Protein AF-A0A7X5CAJ5-F1 (afdb_monomer)

Sequence (126 aa):
MNKHNFELETEKEQTLFFSLCSPEDRQKLTREIPMSFRDFLRISYILFFMDFNYYETYINELFPEYYKKKEHMLIRHIEIMLEYPNYYKDEGVEEQIRSWLTDFCDQVKDKTMQKACRKKLEIYLD

Nearest PDB structures (foldseek):
  6j7f-assembly1_A  TM=2.593E-01  e=7.812E+00  Homo sapiens
  2nc9-assembly1_A  TM=1.934E-01  e=9.716E+00  Homo sapiens

pLDDT: mean 95.83, std 4.69, range [61.06, 98.62]

Radius of gyration: 15.56 Å; Cα contacts (8 Å, |Δi|>4): 73; chains: 1; bounding box: 33×32×44 Å

Structure (mmCIF, N/CA/C/O backbone):
data_AF-A0A7X5CAJ5-F1
#
_entry.id   AF-A0A7X5CAJ5-F1
#
loop_
_atom_site.group_PDB
_atom_site.id
_atom_site.type_symbol
_atom_site.label_atom_id
_atom_site.label_alt_id
_atom_site.label_comp_id
_atom_site.label_asym_id
_atom_site.label_entity_id
_atom_site.label_seq_id
_atom_site.pdbx_PDB_ins_code
_atom_site.Cartn_x
_atom_site.Cartn_y
_atom_site.Cartn_z
_atom_site.occupancy
_atom_site.B_iso_or_equiv
_atom_site.auth_seq_id
_atom_site.auth_comp_id
_atom_site.auth_asym_id
_atom_site.auth_atom_id
_atom_site.pdbx_PDB_model_num
ATOM 1 N N . MET A 1 1 ? 18.018 7.275 14.732 1.00 61.06 1 MET A N 1
ATOM 2 C CA . MET A 1 1 ? 16.693 7.043 15.343 1.00 61.06 1 MET A CA 1
ATOM 3 C C . MET A 1 1 ? 16.843 5.993 16.431 1.00 61.06 1 MET A C 1
ATOM 5 O O . MET A 1 1 ? 17.536 5.017 16.178 1.00 61.06 1 MET A O 1
ATOM 9 N N . ASN A 1 2 ? 16.313 6.201 17.641 1.00 81.38 2 ASN A N 1
ATOM 10 C CA . ASN A 1 2 ? 16.386 5.171 18.686 1.00 81.38 2 ASN A CA 1
ATOM 11 C C . ASN A 1 2 ? 15.239 4.152 18.508 1.00 81.38 2 ASN A C 1
ATOM 13 O O . ASN A 1 2 ? 14.207 4.480 17.924 1.00 81.38 2 ASN A O 1
ATOM 17 N N . LYS A 1 3 ? 15.437 2.912 18.977 1.00 82.31 3 LYS A N 1
ATOM 18 C CA . LYS A 1 3 ? 14.487 1.799 18.791 1.00 82.31 3 LYS A CA 1
ATOM 19 C C . LYS A 1 3 ? 13.078 2.129 19.302 1.00 82.31 3 LYS A C 1
ATOM 21 O O . LYS A 1 3 ? 12.099 1.864 18.619 1.00 82.31 3 LYS A O 1
ATOM 26 N N . HIS A 1 4 ? 12.999 2.781 20.459 1.00 85.94 4 HIS A N 1
ATOM 27 C CA . HIS A 1 4 ? 11.734 3.172 21.075 1.00 85.94 4 HIS A CA 1
ATOM 28 C C . HIS A 1 4 ? 10.912 4.138 20.203 1.00 85.94 4 HIS A C 1
ATOM 30 O O . HIS A 1 4 ? 9.701 3.989 20.088 1.00 85.94 4 HIS A O 1
ATOM 36 N N . ASN A 1 5 ? 11.565 5.098 19.539 1.00 91.38 5 ASN A N 1
ATOM 37 C CA . ASN A 1 5 ? 10.888 6.018 18.627 1.00 91.38 5 ASN A CA 1
ATOM 38 C C . ASN A 1 5 ? 10.345 5.299 17.386 1.00 91.38 5 ASN A C 1
ATOM 40 O O . ASN A 1 5 ? 9.266 5.634 16.920 1.00 91.38 5 ASN A O 1
ATOM 44 N N . PHE A 1 6 ? 11.070 4.307 16.858 1.00 93.31 6 PHE A N 1
ATOM 45 C CA . PHE A 1 6 ?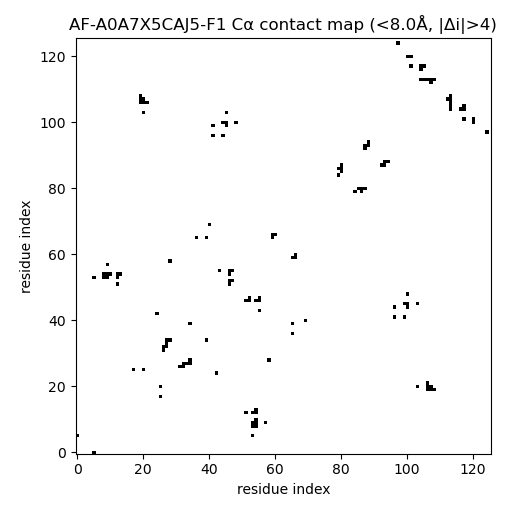 10.586 3.518 15.721 1.00 93.31 6 PHE A CA 1
ATOM 46 C C . PHE A 1 6 ? 9.318 2.733 16.073 1.00 93.31 6 PHE A C 1
ATOM 48 O O . PHE A 1 6 ? 8.351 2.777 15.319 1.00 93.31 6 PHE A O 1
ATOM 55 N N . GLU A 1 7 ? 9.306 2.052 17.223 1.00 95.00 7 GLU A N 1
ATOM 56 C CA . GLU A 1 7 ? 8.150 1.275 17.693 1.00 95.00 7 GLU A CA 1
ATOM 57 C C . GLU A 1 7 ? 6.913 2.167 17.883 1.00 95.00 7 GLU A C 1
ATOM 59 O O . GLU A 1 7 ? 5.831 1.821 17.416 1.00 95.00 7 GLU A O 1
ATOM 64 N N . LEU A 1 8 ? 7.089 3.347 18.487 1.00 96.44 8 LEU A N 1
ATOM 65 C CA . LEU A 1 8 ? 6.000 4.299 18.707 1.00 96.44 8 LEU A CA 1
ATOM 66 C C . LEU A 1 8 ? 5.408 4.836 17.395 1.00 96.44 8 LEU A C 1
ATOM 68 O O . LEU A 1 8 ? 4.188 4.908 17.256 1.00 96.44 8 LEU A O 1
ATOM 72 N N . GLU A 1 9 ? 6.249 5.236 16.438 1.00 97.56 9 GLU A N 1
ATOM 73 C CA . GLU A 1 9 ? 5.760 5.720 15.140 1.00 97.56 9 GLU A CA 1
ATOM 74 C C . GLU A 1 9 ? 5.121 4.590 14.320 1.00 97.56 9 GLU A C 1
ATOM 76 O O . GLU A 1 9 ? 4.070 4.793 13.712 1.00 97.56 9 GLU A O 1
ATOM 81 N N . THR A 1 10 ? 5.672 3.373 14.395 1.00 97.88 10 THR A N 1
ATOM 82 C CA . THR A 1 10 ? 5.075 2.178 13.778 1.00 97.88 10 THR A CA 1
ATOM 83 C C . THR A 1 10 ? 3.669 1.918 14.319 1.00 97.88 10 THR A C 1
ATOM 85 O O . THR A 1 10 ? 2.747 1.699 13.539 1.00 97.88 10 THR A O 1
ATOM 88 N N . GLU A 1 11 ? 3.471 1.975 15.640 1.00 97.88 11 GLU A N 1
ATOM 89 C CA . GLU A 1 11 ? 2.163 1.737 16.265 1.00 97.88 11 GLU A CA 1
ATOM 90 C C . GLU A 1 11 ? 1.123 2.795 15.857 1.00 97.88 11 GLU A C 1
ATOM 92 O O . GLU A 1 11 ? -0.037 2.463 15.581 1.00 97.88 11 GLU A O 1
ATOM 97 N N . LYS A 1 12 ? 1.532 4.068 15.765 1.00 98.06 12 LYS A N 1
ATOM 98 C CA . LYS A 1 12 ? 0.667 5.161 15.293 1.00 98.06 12 LYS A CA 1
ATOM 99 C C . LYS A 1 12 ? 0.216 4.937 13.852 1.00 98.06 12 LYS A C 1
ATOM 101 O O . LYS A 1 12 ? -0.983 4.993 13.573 1.00 98.06 12 LYS A O 1
ATOM 106 N N . GLU A 1 13 ? 1.160 4.670 12.950 1.00 98.38 13 GLU A N 1
ATOM 107 C CA . GLU A 1 13 ? 0.875 4.429 11.534 1.00 98.38 13 GLU A CA 1
ATOM 108 C C . GLU A 1 13 ? 0.040 3.162 11.332 1.00 98.38 13 GLU A C 1
ATOM 110 O O . GLU A 1 13 ? -0.942 3.190 10.594 1.00 98.38 13 GLU A O 1
ATOM 115 N N . GLN A 1 14 ? 0.352 2.076 12.046 1.00 98.19 14 GLN A N 1
ATOM 116 C CA . GLN A 1 14 ? -0.429 0.839 12.024 1.00 98.19 14 GLN A CA 1
ATOM 117 C C . GLN A 1 14 ? -1.875 1.077 12.464 1.00 98.19 14 GLN A C 1
ATOM 119 O O . GLN A 1 14 ? -2.812 0.632 11.798 1.00 98.19 14 GLN A O 1
ATOM 124 N N . THR A 1 15 ? -2.072 1.775 13.584 1.00 97.81 15 THR A N 1
ATOM 125 C CA . THR A 1 15 ? -3.407 2.068 14.122 1.00 97.81 15 THR A CA 1
ATOM 126 C C . THR A 1 15 ? -4.223 2.874 13.117 1.00 97.81 15 THR A C 1
ATOM 128 O O . THR A 1 15 ? -5.385 2.551 12.843 1.00 97.81 15 THR A O 1
ATOM 131 N N . LEU A 1 16 ? -3.600 3.891 12.518 1.00 96.94 16 LEU A N 1
ATOM 132 C CA . LEU A 1 16 ? -4.225 4.699 11.483 1.00 96.94 16 LEU A CA 1
ATOM 133 C C . LEU A 1 16 ? -4.550 3.861 10.242 1.00 96.94 16 LEU A C 1
ATOM 135 O O . LEU A 1 16 ? -5.689 3.891 9.778 1.00 96.94 16 LEU A O 1
ATOM 139 N N . PHE A 1 17 ? -3.607 3.059 9.747 1.00 97.81 17 PHE A N 1
ATOM 140 C CA . PHE A 1 17 ? -3.822 2.183 8.599 1.00 97.81 17 PHE A CA 1
ATOM 141 C C . PHE A 1 17 ? -4.974 1.205 8.841 1.00 97.81 17 PHE A C 1
ATOM 143 O O . PHE A 1 17 ? -5.864 1.083 8.003 1.00 97.81 17 PHE A O 1
ATOM 150 N N . PHE A 1 18 ? -5.030 0.571 10.014 1.00 97.12 18 PHE A N 1
ATOM 151 C CA . PHE A 1 18 ? -6.114 -0.342 10.368 1.00 97.12 18 PHE A CA 1
ATOM 152 C C . PHE A 1 18 ? -7.470 0.359 10.412 1.00 97.12 18 PHE A C 1
ATOM 154 O O . PHE A 1 18 ? -8.465 -0.252 10.025 1.00 97.12 18 PHE A O 1
ATOM 161 N N . SER A 1 19 ? -7.543 1.626 10.825 1.00 95.38 19 SER A N 1
ATOM 162 C CA . SER A 1 19 ? -8.798 2.392 10.767 1.00 95.38 19 SER A CA 1
ATOM 163 C C . SER A 1 19 ? -9.296 2.663 9.337 1.00 95.38 19 SER A C 1
ATOM 165 O O . SER A 1 19 ? -10.490 2.898 9.144 1.00 95.38 19 SER A O 1
ATOM 167 N N . LEU A 1 20 ? -8.402 2.592 8.344 1.00 96.00 20 LEU A N 1
ATOM 168 C CA . LEU A 1 20 ? -8.658 2.939 6.945 1.00 96.00 20 LEU A CA 1
ATOM 169 C C . LEU A 1 20 ? -8.820 1.721 6.025 1.00 96.00 20 LEU A C 1
ATOM 171 O O . LEU A 1 20 ? -9.588 1.781 5.066 1.00 96.00 20 LEU A O 1
ATOM 175 N N . CYS A 1 21 ? -8.0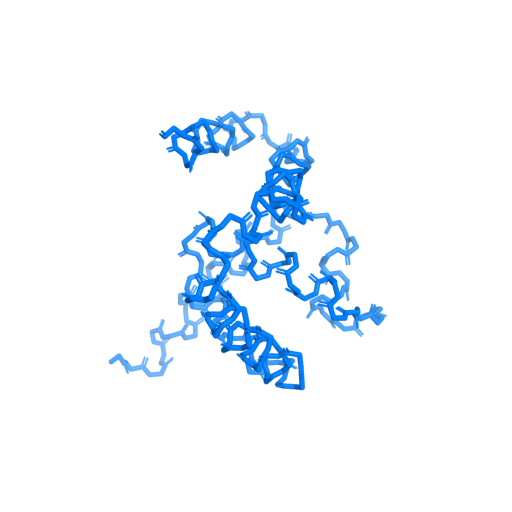89 0.635 6.285 1.00 95.88 21 CYS A N 1
ATOM 176 C CA . CYS A 1 21 ? -8.022 -0.522 5.397 1.00 95.88 21 CYS A CA 1
ATOM 177 C C . CYS A 1 21 ? -9.259 -1.431 5.489 1.00 95.88 21 CYS A C 1
ATOM 179 O O . CYS A 1 21 ? -10.068 -1.356 6.422 1.00 95.88 21 CYS A O 1
ATOM 181 N N . SER A 1 22 ? -9.386 -2.346 4.525 1.00 96.00 22 SER A N 1
ATOM 182 C CA . SER A 1 22 ? -10.428 -3.372 4.554 1.00 96.00 22 SER A CA 1
ATOM 183 C C . SER A 1 22 ? -10.223 -4.345 5.730 1.00 96.00 22 SER A C 1
ATOM 185 O O . SER A 1 22 ? -9.097 -4.516 6.218 1.00 96.00 22 SER A O 1
ATOM 187 N N . PRO A 1 23 ? -11.287 -5.037 6.182 1.00 96.44 23 PRO A N 1
ATOM 188 C CA . PRO A 1 23 ? -11.145 -6.140 7.129 1.00 96.44 23 PRO A CA 1
ATOM 189 C C . PRO A 1 23 ? -10.208 -7.241 6.617 1.00 96.44 23 PRO A C 1
ATOM 191 O O . PRO A 1 23 ? -9.422 -7.771 7.392 1.00 96.44 23 PRO A O 1
ATOM 194 N N . GLU A 1 24 ? -10.251 -7.545 5.318 1.00 97.25 24 GLU A N 1
ATOM 195 C CA . GLU A 1 24 ? -9.404 -8.570 4.700 1.00 97.25 24 GLU A CA 1
ATOM 196 C C . GLU A 1 24 ? -7.916 -8.187 4.749 1.00 97.25 24 GLU A C 1
ATOM 198 O O . GLU A 1 24 ? -7.075 -9.013 5.100 1.00 97.25 24 GLU A O 1
ATOM 203 N N . ASP A 1 25 ? -7.585 -6.924 4.470 1.00 97.56 25 ASP A N 1
ATOM 204 C CA . ASP A 1 25 ? -6.211 -6.414 4.549 1.00 97.56 25 ASP A CA 1
ATOM 205 C C . ASP A 1 25 ? -5.681 -6.514 5.970 1.00 97.56 25 ASP A C 1
ATOM 207 O O . ASP A 1 25 ? -4.554 -6.959 6.187 1.00 97.56 25 ASP A O 1
ATOM 211 N N . ARG A 1 26 ? -6.526 -6.169 6.947 1.00 97.19 26 ARG A N 1
ATOM 212 C CA . ARG A 1 26 ? -6.185 -6.317 8.357 1.00 97.19 26 ARG A CA 1
ATOM 213 C C . ARG A 1 26 ? -5.879 -7.776 8.694 1.00 97.19 26 ARG A C 1
ATOM 215 O O . ARG A 1 26 ? -4.826 -8.032 9.262 1.00 97.19 26 ARG A O 1
ATOM 222 N N . GLN A 1 27 ? -6.739 -8.713 8.290 1.00 98.31 27 GLN A N 1
ATOM 223 C CA . GLN A 1 27 ? -6.549 -10.149 8.534 1.00 98.31 27 GLN A CA 1
ATOM 224 C C . GLN A 1 27 ? -5.286 -10.708 7.865 1.00 98.31 27 GLN A C 1
ATOM 226 O O . GLN A 1 27 ? -4.606 -11.561 8.435 1.00 98.31 27 GLN A O 1
ATOM 231 N N . LYS A 1 28 ? -4.937 -10.228 6.665 1.00 98.19 28 LYS A N 1
ATOM 232 C CA . LYS A 1 28 ? -3.681 -10.594 5.989 1.00 98.19 28 LYS A CA 1
ATOM 233 C C . LYS A 1 28 ? -2.466 -10.082 6.765 1.00 98.19 28 LYS A C 1
ATOM 235 O O . LYS A 1 28 ? -1.512 -10.829 6.968 1.00 98.19 28 LYS A O 1
ATOM 240 N N . LEU A 1 29 ? -2.506 -8.831 7.228 1.00 97.50 29 LEU A N 1
ATOM 241 C CA . LEU A 1 29 ? -1.410 -8.195 7.971 1.00 97.50 29 LEU A CA 1
ATOM 242 C C . LEU A 1 29 ? -1.240 -8.769 9.385 1.00 97.50 29 LEU A C 1
ATOM 244 O O . LEU A 1 29 ? -0.115 -8.852 9.870 1.00 97.50 29 LEU A O 1
ATOM 248 N N . THR A 1 30 ? -2.323 -9.223 10.024 1.00 96.25 30 THR A N 1
ATOM 249 C CA . THR A 1 30 ? -2.284 -9.956 11.305 1.00 96.25 30 THR A CA 1
ATOM 250 C C . THR A 1 30 ? -2.020 -11.455 11.137 1.00 96.25 30 THR A C 1
ATOM 252 O O . THR A 1 30 ? -1.917 -12.169 12.133 1.00 96.25 30 THR A O 1
ATOM 255 N N . ARG A 1 31 ? -1.854 -11.937 9.894 1.00 96.06 31 ARG A N 1
ATOM 256 C CA . ARG A 1 31 ? -1.620 -13.349 9.528 1.00 96.06 31 ARG A CA 1
ATOM 257 C C . ARG A 1 31 ? -2.750 -14.298 9.946 1.00 96.06 31 ARG A C 1
ATOM 259 O O . ARG A 1 31 ? -2.530 -15.501 10.065 1.00 96.06 31 ARG A O 1
ATOM 266 N N . GLU A 1 32 ? -3.957 -13.772 10.128 1.00 97.94 32 GLU A N 1
ATOM 267 C CA . GLU A 1 32 ? -5.174 -14.568 10.322 1.00 97.94 32 GLU A CA 1
ATOM 268 C C . GLU A 1 32 ? -5.551 -15.328 9.045 1.00 97.94 32 GLU A C 1
ATOM 270 O O . GLU A 1 32 ? -6.044 -16.453 9.116 1.00 97.94 32 GLU A O 1
ATOM 275 N N . ILE A 1 33 ? -5.284 -14.733 7.877 1.00 98.12 33 ILE A N 1
ATOM 276 C CA . ILE A 1 33 ? -5.448 -15.378 6.570 1.00 98.12 33 ILE A CA 1
ATOM 277 C C . ILE A 1 33 ? -4.173 -15.242 5.723 1.00 98.12 33 ILE A C 1
ATOM 279 O O . ILE A 1 33 ? -3.390 -14.310 5.933 1.00 98.12 33 ILE A O 1
ATOM 283 N N . PRO A 1 34 ? -3.942 -16.144 4.747 1.00 97.38 34 PRO A N 1
ATOM 284 C CA . PRO A 1 34 ? -2.784 -16.051 3.867 1.00 97.38 34 PRO A CA 1
ATOM 285 C C . PRO A 1 34 ? -2.775 -14.757 3.046 1.00 97.38 34 PRO A C 1
ATOM 287 O O . PRO A 1 34 ? -3.773 -14.378 2.434 1.00 97.38 34 PRO A O 1
ATOM 290 N N . MET A 1 35 ? -1.610 -14.118 2.977 1.00 97.25 35 MET A N 1
ATOM 291 C CA . MET A 1 35 ? -1.333 -13.001 2.077 1.00 97.25 35 MET A CA 1
ATOM 292 C C . MET A 1 35 ? -0.682 -13.532 0.799 1.00 97.25 35 MET A C 1
ATOM 294 O O . MET A 1 35 ? 0.229 -14.355 0.884 1.00 97.25 35 MET A O 1
ATOM 298 N N . SER A 1 36 ? -1.099 -13.062 -0.378 1.00 98.38 36 SER A N 1
ATOM 299 C CA . SER A 1 36 ? -0.387 -13.322 -1.636 1.00 98.38 36 SER A CA 1
ATOM 300 C C . SER A 1 36 ? 0.658 -12.240 -1.931 1.00 98.38 36 SER A C 1
ATOM 302 O O . SER A 1 36 ? 0.594 -11.129 -1.411 1.00 98.38 36 SER A O 1
ATOM 304 N N . PHE A 1 37 ? 1.586 -12.511 -2.854 1.00 98.44 37 PHE A N 1
ATOM 305 C CA . PHE A 1 37 ? 2.527 -11.481 -3.312 1.00 98.44 37 PHE A CA 1
ATOM 306 C C . PHE A 1 37 ? 1.822 -10.261 -3.936 1.00 98.44 37 PHE A C 1
ATOM 308 O O . PHE A 1 37 ? 2.287 -9.136 -3.780 1.00 98.44 37 PHE A O 1
ATOM 315 N N . ARG A 1 38 ? 0.683 -10.464 -4.615 1.00 97.88 38 ARG A N 1
ATOM 316 C CA . ARG A 1 38 ? -0.108 -9.360 -5.181 1.00 97.88 38 ARG A CA 1
ATOM 317 C C . ARG A 1 38 ? -0.728 -8.496 -4.082 1.00 97.88 38 ARG A C 1
ATOM 319 O O . ARG A 1 38 ? -0.752 -7.279 -4.223 1.00 97.88 38 ARG A O 1
ATOM 326 N N . ASP A 1 39 ? -1.193 -9.112 -2.995 1.00 98.44 39 ASP A N 1
ATOM 327 C CA . ASP A 1 39 ? -1.697 -8.378 -1.830 1.00 98.44 39 ASP A CA 1
ATOM 328 C C . ASP A 1 39 ? -0.594 -7.542 -1.189 1.00 98.44 39 ASP A C 1
ATOM 330 O O . ASP A 1 39 ? -0.802 -6.360 -0.933 1.00 98.44 39 ASP A O 1
ATOM 334 N N . PHE A 1 40 ? 0.583 -8.142 -0.986 1.00 98.62 40 PHE A N 1
ATOM 335 C CA . PHE A 1 40 ? 1.744 -7.451 -0.437 1.00 98.62 40 PHE A CA 1
ATOM 336 C C . PHE A 1 40 ? 2.134 -6.242 -1.290 1.00 98.62 40 PHE A C 1
ATOM 338 O O . PHE A 1 40 ? 2.250 -5.142 -0.761 1.00 98.62 40 PHE A O 1
ATOM 345 N N . LEU A 1 41 ? 2.267 -6.419 -2.613 1.00 98.19 41 LEU A N 1
ATOM 346 C CA . LEU A 1 41 ? 2.571 -5.319 -3.531 1.00 98.19 41 LEU A CA 1
ATOM 347 C C . LEU A 1 41 ? 1.538 -4.197 -3.425 1.00 98.19 41 LEU A C 1
ATOM 349 O O . LEU A 1 41 ? 1.916 -3.042 -3.242 1.00 98.19 41 LEU A O 1
ATOM 353 N N . ARG A 1 42 ? 0.244 -4.534 -3.493 1.00 98.44 42 ARG A N 1
ATOM 354 C CA . ARG A 1 42 ? -0.833 -3.548 -3.370 1.00 98.44 42 ARG A CA 1
ATOM 355 C C . ARG A 1 42 ? -0.735 -2.779 -2.052 1.00 98.44 42 ARG A C 1
ATOM 357 O O . ARG A 1 42 ? -0.801 -1.555 -2.066 1.00 98.44 42 ARG A O 1
ATOM 364 N N . ILE A 1 43 ? -0.563 -3.476 -0.928 1.00 98.50 43 ILE A N 1
ATOM 365 C CA . ILE A 1 43 ? -0.442 -2.844 0.391 1.00 98.50 43 ILE A CA 1
ATOM 366 C C . ILE A 1 43 ? 0.808 -1.963 0.454 1.00 98.50 43 ILE A C 1
ATOM 368 O O . ILE A 1 43 ? 0.701 -0.834 0.917 1.00 98.50 43 ILE A O 1
ATOM 372 N N . SER A 1 44 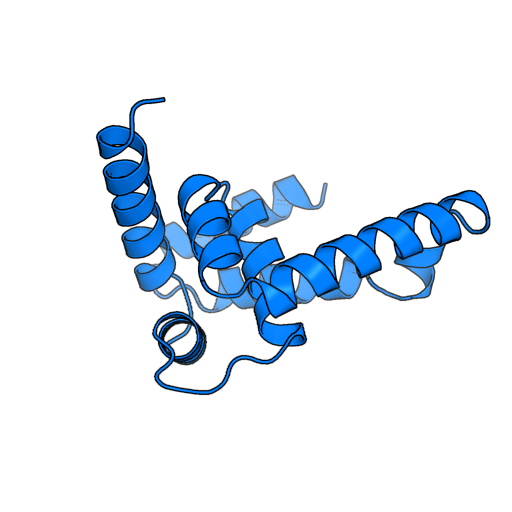? 1.959 -2.404 -0.065 1.00 98.12 44 SER A N 1
ATOM 373 C CA . SER A 1 44 ? 3.165 -1.569 -0.131 1.00 98.12 44 SER A CA 1
ATOM 374 C C . SER A 1 44 ? 2.925 -0.256 -0.879 1.00 98.12 44 SER A C 1
ATOM 376 O O . SER A 1 44 ? 3.328 0.794 -0.391 1.00 98.12 44 SER A O 1
ATOM 378 N N . TYR A 1 45 ? 2.247 -0.288 -2.034 1.00 97.81 45 TYR A N 1
ATOM 379 C CA . TYR A 1 45 ? 1.920 0.938 -2.772 1.00 97.81 45 TYR A CA 1
ATOM 380 C C . TYR A 1 45 ? 0.976 1.854 -1.991 1.00 97.81 45 TYR A C 1
ATOM 382 O O . TYR A 1 45 ? 1.142 3.070 -2.031 1.00 97.81 45 TYR A O 1
ATOM 390 N N . ILE A 1 46 ? 0.016 1.289 -1.254 1.00 98.38 46 ILE A N 1
ATOM 391 C CA . ILE A 1 46 ? -0.878 2.072 -0.394 1.00 98.38 46 ILE A CA 1
ATOM 392 C C . ILE A 1 46 ? -0.099 2.703 0.769 1.00 98.38 46 ILE A C 1
ATOM 394 O O . ILE A 1 46 ? -0.298 3.879 1.052 1.00 98.38 46 ILE A O 1
ATOM 398 N N . LEU A 1 47 ? 0.787 1.961 1.440 1.00 98.25 47 LEU A N 1
ATOM 399 C CA . LEU A 1 47 ? 1.593 2.487 2.549 1.00 98.25 47 LEU A CA 1
ATOM 400 C C . LEU A 1 47 ? 2.527 3.603 2.081 1.00 98.25 47 LEU A C 1
ATOM 402 O O . LEU A 1 47 ? 2.578 4.651 2.723 1.00 98.25 47 LEU A O 1
ATOM 406 N N . PHE A 1 48 ? 3.176 3.409 0.931 1.00 97.00 48 PHE A N 1
ATOM 407 C CA . PHE A 1 48 ? 3.979 4.439 0.281 1.00 97.00 48 PHE A CA 1
ATOM 408 C C . PHE A 1 48 ? 3.137 5.675 -0.048 1.00 97.00 48 PHE A C 1
ATOM 410 O O . PHE A 1 48 ? 3.502 6.786 0.323 1.00 97.00 48 PHE A O 1
ATOM 417 N N . PHE A 1 49 ? 1.970 5.488 -0.676 1.00 97.50 49 PHE A N 1
ATOM 418 C CA . PHE A 1 49 ? 1.040 6.581 -0.956 1.00 97.50 49 PHE A CA 1
ATOM 419 C C . PHE A 1 49 ? 0.650 7.326 0.322 1.00 97.50 49 PHE A C 1
ATOM 421 O O . PHE A 1 49 ? 0.602 8.547 0.303 1.00 97.50 49 PHE A O 1
ATOM 428 N N . MET A 1 50 ? 0.408 6.631 1.435 1.00 96.75 50 MET A N 1
ATOM 429 C CA . MET A 1 50 ? 0.007 7.229 2.714 1.00 96.75 50 MET A CA 1
ATOM 430 C C . MET A 1 50 ? 1.160 7.840 3.527 1.00 96.75 50 MET A C 1
ATOM 432 O O . MET A 1 50 ? 0.898 8.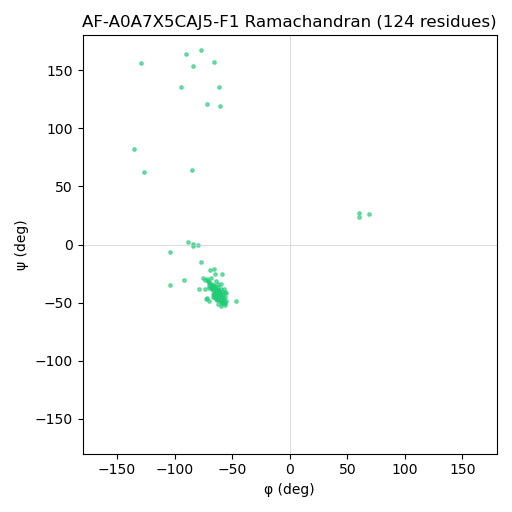392 4.593 1.00 96.75 50 MET A O 1
ATOM 436 N N . ASP A 1 51 ? 2.400 7.777 3.033 1.00 97.00 51 ASP A N 1
ATOM 437 C CA . ASP A 1 51 ? 3.623 8.176 3.743 1.00 97.00 51 ASP A CA 1
ATOM 438 C C . ASP A 1 51 ? 3.873 7.387 5.049 1.00 97.00 51 ASP A C 1
ATOM 440 O O . ASP A 1 51 ? 4.531 7.881 5.966 1.00 97.00 51 ASP A O 1
ATOM 444 N N . PHE A 1 52 ? 3.369 6.149 5.143 1.00 98.00 52 PHE A N 1
ATOM 445 C CA . PHE A 1 52 ? 3.495 5.287 6.329 1.00 98.00 52 PHE A CA 1
ATOM 446 C C . PHE A 1 52 ? 4.815 4.507 6.323 1.00 98.00 52 PHE A C 1
ATOM 448 O O . PHE A 1 52 ? 4.846 3.281 6.206 1.00 98.00 52 PHE A O 1
ATOM 455 N N . ASN A 1 53 ? 5.922 5.243 6.398 1.00 96.81 53 ASN A N 1
ATOM 456 C CA . ASN A 1 53 ? 7.274 4.715 6.208 1.00 96.81 53 ASN A CA 1
ATOM 457 C C . ASN A 1 53 ? 7.712 3.751 7.327 1.00 96.81 53 ASN A C 1
ATOM 459 O O . ASN A 1 53 ? 8.439 2.783 7.077 1.00 96.81 53 ASN A O 1
ATOM 463 N N . TYR A 1 54 ? 7.290 4.004 8.569 1.00 98.00 54 TYR A N 1
ATOM 464 C CA . TYR A 1 54 ? 7.647 3.165 9.717 1.00 98.00 54 TYR A CA 1
ATOM 465 C C . TYR A 1 54 ? 6.910 1.833 9.646 1.00 98.00 54 TYR A C 1
ATOM 467 O O . TYR A 1 54 ? 7.514 0.766 9.770 1.00 98.00 54 TYR A O 1
ATOM 475 N N . TYR A 1 55 ? 5.614 1.894 9.356 1.00 98.44 55 TYR A N 1
ATOM 476 C CA . TYR A 1 55 ? 4.793 0.714 9.199 1.00 98.44 55 TYR A CA 1
ATOM 477 C C . TYR A 1 55 ? 5.141 -0.067 7.929 1.00 98.44 55 TYR A C 1
ATOM 479 O O . TYR A 1 55 ? 5.177 -1.293 7.982 1.00 98.44 55 TYR A O 1
ATOM 487 N N . GLU A 1 56 ? 5.500 0.589 6.818 1.00 98.12 56 GLU A N 1
ATOM 488 C CA . GLU A 1 56 ? 6.039 -0.108 5.640 1.00 98.12 56 GLU A CA 1
ATOM 489 C C . GLU A 1 56 ? 7.308 -0.891 5.998 1.00 98.12 56 GLU A C 1
ATOM 491 O O . GLU A 1 56 ? 7.416 -2.069 5.659 1.00 98.12 56 GLU A O 1
ATOM 496 N N . THR A 1 57 ? 8.237 -0.275 6.736 1.00 97.75 57 THR A N 1
ATOM 497 C CA . THR A 1 57 ? 9.464 -0.947 7.194 1.00 97.75 57 THR A CA 1
ATOM 498 C C . THR A 1 57 ? 9.132 -2.178 8.038 1.00 97.75 57 THR A C 1
ATOM 500 O O . THR A 1 57 ? 9.638 -3.266 7.765 1.00 97.75 57 THR A O 1
ATOM 503 N N . TYR A 1 58 ? 8.217 -2.041 9.000 1.00 97.50 58 TYR A N 1
ATOM 504 C CA . TYR A 1 58 ? 7.749 -3.160 9.818 1.00 97.50 58 TYR A CA 1
ATOM 505 C C . TYR A 1 58 ? 7.112 -4.285 8.981 1.00 97.50 58 TYR A C 1
ATOM 507 O O . TYR A 1 58 ? 7.393 -5.463 9.197 1.00 97.50 58 TYR A O 1
ATOM 515 N N . ILE A 1 59 ? 6.282 -3.950 7.989 1.00 97.94 59 ILE A N 1
ATOM 516 C CA . ILE A 1 59 ? 5.650 -4.938 7.103 1.00 97.94 59 ILE A CA 1
ATOM 517 C C . ILE A 1 59 ? 6.676 -5.642 6.208 1.00 97.94 59 ILE A C 1
ATOM 519 O O . ILE A 1 59 ? 6.560 -6.849 5.989 1.00 97.94 59 ILE A O 1
ATOM 523 N N . ASN A 1 60 ? 7.705 -4.937 5.740 1.00 97.69 60 ASN A N 1
ATOM 524 C CA . ASN A 1 60 ? 8.803 -5.545 4.987 1.00 97.69 60 ASN A CA 1
ATOM 525 C C . ASN A 1 60 ? 9.572 -6.573 5.837 1.00 97.69 60 ASN A C 1
ATOM 527 O O . ASN A 1 60 ? 9.923 -7.639 5.333 1.00 97.69 60 ASN A O 1
ATOM 531 N N . GLU A 1 61 ? 9.781 -6.291 7.128 1.00 96.62 61 GLU A N 1
ATOM 532 C CA . GLU A 1 61 ? 10.381 -7.236 8.081 1.00 96.62 61 GLU A CA 1
ATOM 533 C C . GLU A 1 61 ? 9.456 -8.418 8.408 1.00 96.62 61 GLU A C 1
ATOM 535 O O . GLU A 1 61 ? 9.929 -9.537 8.614 1.00 96.62 61 GLU A O 1
ATOM 540 N N . LEU A 1 62 ? 8.138 -8.193 8.433 1.00 96.25 62 LEU A N 1
ATOM 541 C CA . LEU A 1 62 ? 7.138 -9.224 8.722 1.00 96.25 62 LEU A CA 1
ATOM 542 C C . LEU A 1 62 ? 6.941 -10.216 7.560 1.00 96.25 62 LEU A C 1
ATOM 544 O O . LEU A 1 62 ? 6.630 -11.383 7.809 1.00 96.25 62 LEU A O 1
ATOM 548 N N . PHE A 1 63 ? 7.138 -9.767 6.314 1.00 97.69 63 PHE A N 1
ATOM 549 C CA . PHE A 1 63 ? 6.990 -10.564 5.086 1.00 97.69 63 PHE A CA 1
ATOM 550 C C . PHE A 1 63 ? 8.258 -10.510 4.203 1.00 97.69 63 PHE A C 1
ATOM 552 O O . PHE A 1 63 ? 8.212 -10.036 3.058 1.00 97.69 63 PHE A O 1
ATOM 559 N N . PRO A 1 64 ? 9.409 -11.002 4.699 1.00 97.69 64 PRO A N 1
ATOM 560 C CA . PRO A 1 64 ? 10.708 -10.819 4.049 1.00 97.69 64 PRO A CA 1
ATOM 561 C C . PRO A 1 64 ? 10.803 -11.500 2.676 1.00 97.69 64 PRO A C 1
ATOM 563 O O . PRO A 1 64 ? 11.483 -11.005 1.774 1.00 97.69 64 PRO A O 1
ATOM 566 N N . GLU A 1 65 ? 10.107 -12.621 2.469 1.00 97.94 65 GLU A N 1
ATOM 567 C CA . GLU A 1 65 ? 10.053 -13.316 1.182 1.00 97.94 65 GLU A CA 1
ATOM 568 C C . GLU A 1 65 ? 9.358 -12.486 0.096 1.00 97.94 65 GLU A C 1
ATOM 570 O O . GLU A 1 65 ? 9.786 -12.492 -1.063 1.00 97.94 65 GLU A O 1
ATOM 575 N N . TYR A 1 66 ? 8.314 -11.741 0.463 1.00 98.50 66 TYR A N 1
ATOM 576 C CA . TYR A 1 66 ? 7.603 -10.861 -0.456 1.00 98.50 66 TYR A CA 1
ATOM 577 C C . TYR A 1 66 ? 8.356 -9.561 -0.676 1.00 98.50 66 TYR A C 1
ATOM 579 O O . TYR A 1 66 ? 8.450 -9.124 -1.823 1.00 98.50 66 TYR A O 1
ATOM 587 N N . TYR A 1 67 ? 8.973 -9.007 0.368 1.00 98.31 67 TYR A N 1
ATOM 588 C CA . TYR A 1 67 ? 9.854 -7.854 0.235 1.00 98.31 67 TYR A CA 1
ATOM 589 C C . TYR A 1 67 ? 10.993 -8.128 -0.759 1.00 98.31 67 TYR A C 1
ATOM 591 O O . TYR A 1 67 ? 11.117 -7.430 -1.766 1.00 98.31 67 TYR A O 1
ATOM 599 N N . LYS A 1 68 ? 11.727 -9.234 -0.583 1.00 98.31 68 LYS A N 1
ATOM 600 C CA . LYS A 1 68 ? 12.806 -9.630 -1.503 1.00 98.31 68 LYS A CA 1
ATOM 601 C C . LYS A 1 68 ? 12.306 -9.842 -2.934 1.00 98.31 68 LYS A C 1
ATOM 603 O O . LYS A 1 68 ? 12.974 -9.494 -3.907 1.00 98.31 68 LYS A O 1
ATOM 608 N N . LYS A 1 69 ? 11.112 -10.423 -3.086 1.00 98.50 69 LYS A N 1
ATOM 609 C CA . LYS A 1 69 ? 10.495 -10.623 -4.403 1.00 98.50 69 LYS A CA 1
ATOM 610 C C . LYS A 1 69 ? 10.106 -9.295 -5.067 1.00 98.50 69 LYS A C 1
ATOM 612 O O . LYS A 1 69 ? 10.292 -9.169 -6.276 1.00 98.50 69 LYS A O 1
ATOM 617 N N . LYS A 1 70 ? 9.613 -8.313 -4.301 1.00 98.12 70 LYS A N 1
ATOM 618 C CA . LYS A 1 70 ? 9.341 -6.938 -4.760 1.00 98.12 70 LYS A CA 1
ATOM 619 C C . LYS A 1 70 ? 10.636 -6.254 -5.199 1.00 98.12 70 LYS A C 1
ATOM 621 O O . LYS A 1 70 ? 10.663 -5.707 -6.293 1.00 98.12 70 LYS A O 1
ATOM 626 N N . GLU A 1 71 ? 11.717 -6.344 -4.424 1.00 97.75 71 GLU A N 1
ATOM 627 C CA . GLU A 1 71 ? 13.014 -5.759 -4.803 1.00 97.75 71 GLU A CA 1
ATOM 628 C C . GLU A 1 71 ? 13.532 -6.314 -6.137 1.00 97.75 71 GLU A C 1
ATOM 630 O O . GLU A 1 71 ? 13.851 -5.548 -7.044 1.00 97.75 71 GLU A O 1
ATOM 635 N N . HIS A 1 72 ? 13.544 -7.641 -6.305 1.00 98.19 72 HIS A N 1
ATOM 636 C CA . HIS A 1 72 ? 13.959 -8.258 -7.569 1.00 98.19 72 HIS A CA 1
ATOM 637 C C . HIS A 1 72 ? 13.057 -7.863 -8.748 1.00 98.19 72 HIS A C 1
ATOM 639 O O . HIS A 1 72 ? 13.549 -7.652 -9.856 1.00 98.19 72 HIS A O 1
ATOM 645 N N . MET A 1 73 ? 11.742 -7.765 -8.524 1.00 96.88 73 MET A N 1
ATOM 646 C CA . MET A 1 73 ? 10.798 -7.286 -9.535 1.00 96.88 73 MET A CA 1
ATOM 647 C C . MET A 1 73 ? 11.130 -5.850 -9.959 1.00 96.88 73 MET A C 1
ATOM 649 O O . MET A 1 73 ? 11.212 -5.585 -11.155 1.00 96.88 73 MET A O 1
ATOM 653 N N . LEU A 1 74 ? 11.354 -4.944 -9.002 1.00 95.88 74 LEU A N 1
ATOM 654 C CA . LEU A 1 74 ? 11.654 -3.537 -9.276 1.00 95.88 74 LEU A CA 1
ATOM 655 C C . LEU A 1 74 ? 12.985 -3.363 -10.014 1.00 95.88 74 LEU A C 1
ATOM 657 O O . LEU A 1 74 ? 13.039 -2.597 -10.970 1.00 95.88 74 LEU A O 1
ATOM 661 N N . ILE A 1 75 ? 14.030 -4.107 -9.635 1.00 97.81 75 ILE A N 1
ATOM 662 C CA . ILE A 1 75 ? 15.316 -4.103 -10.353 1.00 97.81 75 ILE A CA 1
ATOM 663 C C . ILE A 1 75 ? 15.110 -4.511 -11.814 1.00 97.81 75 ILE A C 1
ATOM 665 O O . ILE A 1 75 ? 15.523 -3.793 -12.721 1.00 97.81 75 ILE A O 1
ATOM 669 N N . ARG A 1 76 ? 14.393 -5.615 -12.052 1.00 96.81 76 ARG A N 1
ATOM 670 C CA . ARG A 1 76 ? 14.104 -6.080 -13.413 1.00 96.81 76 ARG A CA 1
ATOM 671 C C . ARG A 1 76 ? 13.276 -5.070 -14.206 1.00 96.81 76 ARG A C 1
ATOM 673 O O . ARG A 1 76 ? 13.492 -4.893 -15.398 1.00 96.81 76 ARG A O 1
ATOM 680 N N . HIS A 1 77 ? 12.311 -4.415 -13.569 1.00 96.25 77 HIS A N 1
ATOM 681 C CA . HIS A 1 77 ? 11.525 -3.377 -14.226 1.00 96.25 77 HIS A CA 1
ATOM 682 C C . HIS A 1 77 ? 12.384 -2.176 -14.629 1.00 96.25 77 HIS A C 1
ATOM 684 O O . HIS A 1 77 ? 12.196 -1.655 -15.723 1.00 96.25 77 HIS A O 1
ATOM 690 N N . ILE A 1 78 ? 13.338 -1.762 -13.788 1.00 95.81 78 ILE A N 1
ATOM 691 C CA . ILE A 1 78 ? 14.299 -0.703 -14.128 1.00 95.81 78 ILE A CA 1
ATOM 692 C C . ILE A 1 78 ? 15.107 -1.102 -15.365 1.00 95.81 78 ILE A C 1
ATOM 694 O O . ILE A 1 78 ? 15.212 -0.306 -16.292 1.00 95.81 78 ILE A O 1
ATOM 698 N N . GLU A 1 79 ? 15.615 -2.335 -15.419 1.00 97.44 79 GLU A N 1
ATOM 699 C CA . GLU A 1 79 ? 16.338 -2.854 -16.589 1.00 97.44 79 GLU A CA 1
ATOM 700 C C . GLU A 1 79 ? 15.475 -2.818 -17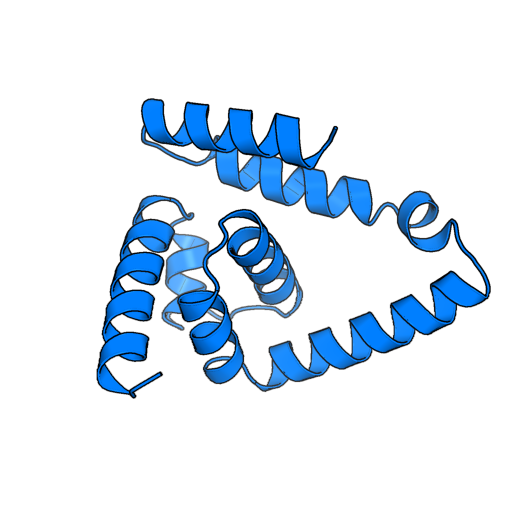.859 1.00 97.44 79 GLU A C 1
ATOM 702 O O . GLU A 1 79 ? 15.922 -2.322 -18.890 1.00 97.44 79 GLU A O 1
ATOM 707 N N . ILE A 1 80 ? 14.216 -3.264 -17.777 1.00 97.00 80 ILE A N 1
ATOM 708 C CA . ILE A 1 80 ? 13.287 -3.229 -18.916 1.00 97.00 80 ILE A CA 1
ATOM 709 C C . ILE A 1 80 ? 13.017 -1.788 -19.356 1.00 97.00 80 ILE A C 1
ATOM 711 O O . ILE A 1 80 ? 13.037 -1.511 -20.549 1.00 97.00 80 ILE A O 1
ATOM 715 N N . MET A 1 81 ? 12.791 -0.860 -18.425 1.00 96.44 81 MET A N 1
ATOM 716 C CA . MET A 1 81 ? 12.503 0.540 -18.757 1.00 96.44 81 MET A CA 1
ATOM 717 C C . MET A 1 81 ? 13.681 1.256 -19.432 1.00 96.44 81 MET A C 1
ATOM 719 O O . MET A 1 81 ? 13.453 2.198 -20.189 1.00 96.44 81 MET A O 1
ATOM 723 N N . LEU A 1 82 ? 14.926 0.817 -19.205 1.00 96.94 82 LEU A N 1
ATOM 724 C CA . LEU A 1 82 ? 16.092 1.347 -19.922 1.00 96.94 82 LEU A CA 1
ATOM 725 C C . LEU A 1 82 ? 16.054 1.005 -21.420 1.00 96.94 82 LEU A C 1
ATOM 727 O O . LEU A 1 82 ? 16.485 1.815 -22.2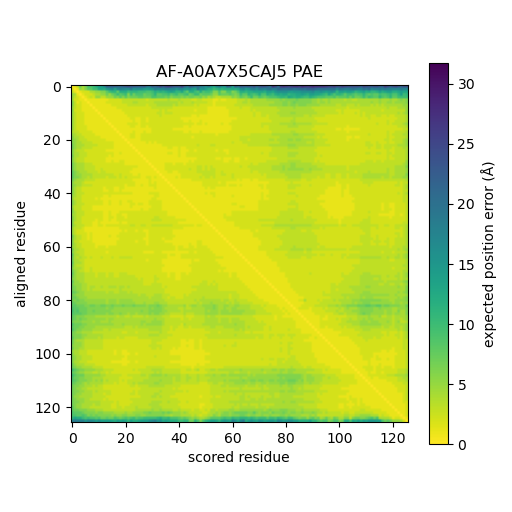39 1.00 96.94 82 LEU A O 1
ATOM 731 N N . GLU A 1 83 ? 15.530 -0.169 -21.780 1.00 97.44 83 GLU A N 1
ATOM 732 C CA . GLU A 1 83 ? 15.390 -0.615 -23.175 1.00 97.44 83 GLU A CA 1
ATOM 733 C C . GLU A 1 83 ? 14.031 -0.230 -23.781 1.00 97.44 83 GLU A C 1
ATOM 735 O O . GLU A 1 83 ? 13.922 0.028 -24.980 1.00 97.44 83 GLU A O 1
ATOM 740 N N . TYR A 1 84 ? 12.997 -0.159 -22.945 1.00 97.12 84 TYR A N 1
ATOM 741 C CA . TYR A 1 84 ? 11.615 0.109 -23.315 1.00 97.12 84 TYR A CA 1
ATOM 742 C C . TYR A 1 84 ? 10.977 1.129 -22.354 1.00 97.12 84 TYR A C 1
ATOM 744 O O . TYR A 1 84 ? 10.238 0.753 -21.441 1.00 97.12 84 TYR A O 1
ATOM 752 N N . PRO A 1 85 ? 11.209 2.440 -22.564 1.00 95.62 85 PRO A N 1
ATOM 753 C CA . PRO A 1 85 ? 10.748 3.487 -21.645 1.00 95.62 85 PRO A CA 1
ATOM 754 C C . PRO A 1 85 ? 9.231 3.537 -21.422 1.00 95.62 85 PRO A C 1
ATOM 756 O O . PRO A 1 85 ? 8.785 3.993 -20.375 1.00 95.62 85 PRO A O 1
ATOM 759 N N . ASN A 1 86 ? 8.434 3.051 -22.380 1.00 95.94 86 ASN A N 1
ATOM 760 C CA . ASN A 1 86 ? 6.972 3.020 -22.272 1.00 95.94 86 ASN A CA 1
ATOM 761 C C . ASN A 1 86 ? 6.429 1.746 -21.595 1.00 95.94 86 ASN A C 1
ATOM 763 O O . ASN A 1 86 ? 5.215 1.619 -21.463 1.00 95.94 86 ASN A O 1
ATOM 767 N N . TYR A 1 87 ? 7.289 0.830 -21.128 1.00 95.94 87 TYR A N 1
ATOM 768 C CA . TYR A 1 87 ? 6.899 -0.461 -20.544 1.00 95.94 87 TYR A CA 1
ATOM 769 C C . TYR A 1 87 ? 5.771 -0.352 -19.511 1.00 95.94 87 TYR A C 1
ATOM 771 O O . TYR A 1 87 ? 4.785 -1.072 -19.603 1.00 95.94 87 TYR A O 1
ATOM 779 N N . TYR A 1 88 ? 5.864 0.574 -18.554 1.00 94.25 88 TYR A N 1
ATOM 780 C CA . TYR A 1 88 ? 4.841 0.706 -17.507 1.00 94.25 88 TYR A CA 1
ATOM 781 C C . TYR A 1 88 ? 3.484 1.156 -18.032 1.00 94.25 88 TYR A C 1
ATOM 783 O O . TYR A 1 88 ? 2.460 0.683 -17.542 1.00 94.25 88 TYR A O 1
ATOM 791 N N . LYS A 1 89 ? 3.482 2.035 -19.032 1.00 94.19 89 LYS A N 1
ATOM 792 C CA . LYS A 1 89 ? 2.262 2.493 -19.686 1.00 94.19 89 LYS A CA 1
ATOM 793 C C . LYS A 1 89 ? 1.640 1.372 -20.513 1.00 94.19 89 LYS A C 1
ATOM 795 O O . LYS A 1 89 ? 0.450 1.105 -20.398 1.00 94.19 89 LYS A O 1
ATOM 800 N N . ASP A 1 90 ? 2.447 0.698 -21.325 1.00 96.62 90 ASP A N 1
ATOM 801 C CA . ASP A 1 90 ? 1.953 -0.314 -22.257 1.00 96.62 90 ASP A CA 1
ATOM 802 C C . ASP A 1 90 ? 1.511 -1.605 -21.536 1.00 96.62 90 ASP A C 1
ATOM 804 O O . ASP A 1 90 ? 0.561 -2.255 -21.967 1.00 96.62 90 ASP A O 1
ATOM 808 N N . GLU A 1 91 ? 2.118 -1.930 -20.389 1.00 96.12 91 GLU A N 1
ATOM 809 C CA . GLU A 1 91 ? 1.691 -3.030 -19.507 1.00 96.12 91 GLU A CA 1
ATOM 810 C C . GLU A 1 91 ? 0.569 -2.643 -18.524 1.00 96.12 91 GLU A C 1
ATOM 812 O O . GLU A 1 91 ? 0.115 -3.475 -17.733 1.00 96.12 91 GLU A O 1
ATOM 817 N N . GLY A 1 92 ? 0.113 -1.389 -18.532 1.00 95.69 92 GLY A N 1
ATOM 818 C CA . GLY A 1 92 ? -0.977 -0.934 -17.670 1.00 95.69 92 GLY A CA 1
ATOM 819 C C . GLY A 1 92 ? -0.632 -0.883 -16.174 1.00 95.69 92 GLY A C 1
ATOM 820 O O . GLY A 1 92 ? -1.509 -1.057 -15.319 1.00 95.69 92 GLY A O 1
ATOM 821 N N . VAL A 1 93 ? 0.650 -0.723 -15.827 1.00 94.06 93 VAL A N 1
ATOM 822 C CA . VAL A 1 93 ? 1.131 -0.710 -14.433 1.00 94.06 93 VAL A CA 1
ATOM 823 C C . VAL A 1 93 ? 0.603 0.519 -13.698 1.00 94.06 93 VAL A C 1
ATOM 825 O O . VAL A 1 93 ? 0.149 0.415 -12.556 1.00 94.06 93 VAL A O 1
ATOM 828 N N . GLU A 1 94 ? 0.620 1.679 -14.353 1.00 92.81 94 GLU A N 1
ATOM 829 C CA . GLU A 1 94 ? 0.142 2.938 -13.776 1.00 92.81 94 GLU A CA 1
ATOM 830 C C . GLU A 1 94 ? -1.370 2.899 -13.525 1.00 92.81 94 GLU A C 1
ATOM 832 O O . GLU A 1 94 ? -1.839 3.286 -12.452 1.00 92.81 94 GLU A O 1
ATOM 837 N N . GLU A 1 95 ? -2.141 2.363 -14.471 1.00 95.19 95 GLU A N 1
ATOM 838 C CA . GLU A 1 95 ? -3.582 2.155 -14.351 1.00 95.19 95 GLU A CA 1
ATOM 839 C C . GLU A 1 95 ? -3.910 1.183 -13.217 1.00 95.19 95 GLU A C 1
ATOM 841 O O . GLU A 1 95 ? -4.851 1.411 -12.453 1.00 95.19 95 GLU A O 1
ATOM 846 N N . GLN A 1 96 ? -3.116 0.121 -13.060 1.00 96.56 96 GLN A N 1
ATOM 847 C CA . GLN A 1 96 ? -3.284 -0.830 -11.968 1.00 96.56 96 GLN A CA 1
ATOM 848 C C . GLN A 1 96 ? -3.043 -0.179 -10.600 1.00 96.56 96 GLN A C 1
ATOM 850 O O . GLN A 1 96 ? -3.867 -0.348 -9.697 1.00 96.56 96 GLN A O 1
ATOM 855 N N . ILE A 1 97 ? -1.960 0.589 -10.443 1.00 95.56 97 ILE A N 1
ATOM 856 C CA . ILE A 1 97 ? -1.674 1.319 -9.198 1.00 95.56 97 ILE A CA 1
ATOM 857 C C . ILE A 1 97 ? -2.793 2.328 -8.918 1.00 95.56 97 ILE A C 1
ATOM 859 O O . ILE A 1 97 ? -3.321 2.373 -7.806 1.00 95.56 97 ILE A O 1
ATOM 863 N N . ARG A 1 98 ? -3.231 3.081 -9.935 1.00 96.06 98 ARG A N 1
ATOM 864 C CA . ARG A 1 98 ? -4.347 4.031 -9.825 1.00 96.06 98 ARG A CA 1
ATOM 865 C C . ARG A 1 98 ? -5.635 3.351 -9.364 1.00 96.06 98 ARG A C 1
ATOM 867 O O . ARG A 1 98 ? -6.318 3.891 -8.492 1.00 96.06 98 ARG A O 1
ATOM 874 N N . SER A 1 99 ? -5.952 2.172 -9.902 1.00 97.44 99 SER A N 1
ATOM 875 C CA . SER A 1 99 ? -7.115 1.383 -9.478 1.00 97.44 99 SER A CA 1
ATOM 876 C C . SER A 1 99 ? -7.007 1.007 -8.004 1.00 97.44 99 SER A C 1
ATOM 878 O O . SER A 1 99 ? -7.942 1.244 -7.248 1.00 97.44 99 SER A O 1
ATOM 880 N N . TRP A 1 100 ? -5.855 0.495 -7.564 1.00 97.94 100 TRP A N 1
ATOM 881 C CA . TRP A 1 100 ? -5.654 0.111 -6.165 1.00 97.94 100 TRP A CA 1
ATOM 882 C C . TRP A 1 100 ? -5.797 1.276 -5.189 1.00 97.94 100 TRP A C 1
ATOM 884 O O . TRP A 1 100 ? -6.413 1.116 -4.135 1.00 97.94 100 TRP A O 1
ATOM 894 N N . LEU A 1 101 ? -5.236 2.438 -5.525 1.00 97.88 101 LEU A N 1
ATOM 895 C CA . LEU A 1 101 ? -5.334 3.625 -4.678 1.00 97.88 101 LEU A CA 1
ATOM 896 C C . LEU A 1 101 ? -6.759 4.194 -4.663 1.00 97.88 101 LEU A C 1
ATOM 898 O O . LEU A 1 101 ? -7.239 4.614 -3.610 1.00 97.88 101 LEU A O 1
ATOM 902 N N . THR A 1 102 ? -7.456 4.150 -5.802 1.00 97.69 102 THR A N 1
ATOM 903 C CA . THR A 1 102 ? -8.877 4.521 -5.891 1.00 97.69 102 THR A CA 1
ATOM 904 C C . THR A 1 102 ? -9.725 3.634 -4.986 1.00 97.69 102 THR A C 1
ATOM 906 O O . THR A 1 102 ? -10.427 4.148 -4.115 1.00 97.69 102 THR A O 1
ATOM 909 N N . ASP A 1 103 ? -9.597 2.312 -5.121 1.00 97.75 103 ASP A N 1
ATOM 910 C CA . ASP A 1 103 ? -10.335 1.340 -4.311 1.00 97.75 103 ASP A CA 1
ATOM 911 C C . ASP A 1 103 ? -10.049 1.532 -2.811 1.00 97.75 103 ASP A C 1
ATOM 913 O O . ASP A 1 103 ? -10.959 1.502 -1.976 1.00 97.75 103 ASP A O 1
ATOM 917 N N . PHE A 1 104 ? -8.785 1.800 -2.459 1.00 97.94 104 PHE A N 1
ATOM 918 C CA . PHE A 1 104 ? -8.385 2.079 -1.083 1.00 97.94 104 PHE A CA 1
ATOM 919 C C . PHE A 1 104 ? -9.011 3.363 -0.527 1.00 97.94 104 PHE A C 1
ATOM 921 O O . PHE A 1 104 ? -9.464 3.360 0.615 1.00 97.94 104 PHE A O 1
ATOM 928 N N . CYS A 1 105 ? -9.064 4.459 -1.284 1.00 97.38 105 CYS A N 1
ATOM 929 C CA . CYS A 1 105 ? -9.726 5.675 -0.805 1.00 97.38 105 CYS A CA 1
ATOM 930 C C . CYS A 1 105 ? -11.256 5.510 -0.733 1.00 97.38 105 CYS A C 1
ATOM 932 O O . CYS A 1 105 ? -11.912 6.078 0.148 1.00 97.38 105 CYS A O 1
ATOM 934 N N . ASP A 1 106 ? -11.839 4.712 -1.625 1.00 96.38 106 ASP A N 1
ATOM 935 C CA . ASP A 1 106 ? -13.288 4.530 -1.737 1.00 96.38 106 ASP A CA 1
ATOM 936 C C . ASP A 1 106 ? -13.880 3.646 -0.637 1.00 96.38 106 ASP A C 1
ATOM 938 O O . ASP A 1 106 ? -15.020 3.865 -0.215 1.00 96.38 106 ASP A O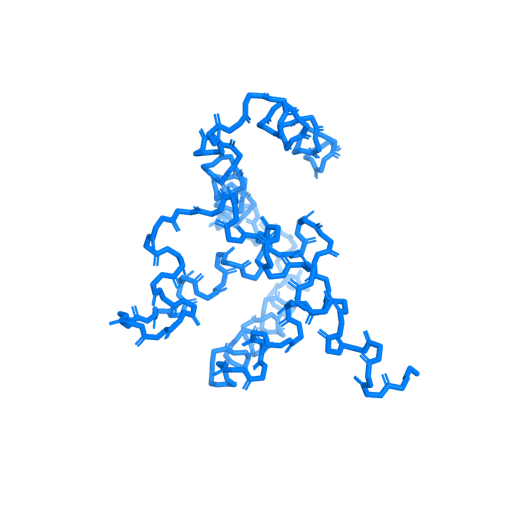 1
ATOM 942 N N . GLN A 1 107 ? -13.097 2.712 -0.097 1.00 95.44 107 GLN A N 1
ATOM 943 C CA . GLN A 1 107 ? -13.520 1.892 1.042 1.00 95.44 107 GLN A CA 1
ATOM 944 C C . GLN A 1 107 ? -13.461 2.625 2.396 1.00 95.44 107 GLN A C 1
ATOM 946 O O . GLN A 1 107 ? -14.033 2.130 3.372 1.00 95.44 107 GLN A O 1
ATOM 951 N N . VAL A 1 108 ? -12.769 3.773 2.492 1.00 95.38 108 VAL A N 1
ATOM 952 C CA . VAL A 1 108 ? -12.627 4.511 3.759 1.00 95.38 108 VAL A CA 1
ATOM 953 C C . VAL A 1 108 ? -14.008 4.920 4.276 1.00 95.38 108 VAL A C 1
ATOM 955 O O . VAL A 1 108 ? -14.750 5.660 3.630 1.00 95.38 108 VAL A O 1
ATOM 958 N N . LYS A 1 109 ? -14.361 4.434 5.472 1.00 92.50 109 LYS A N 1
ATOM 959 C CA . LYS A 1 109 ? -15.702 4.626 6.050 1.00 92.50 109 LYS A CA 1
ATOM 960 C C . LYS A 1 109 ? -15.937 6.050 6.543 1.00 92.50 109 LYS A C 1
ATOM 962 O O . LYS A 1 109 ? -17.041 6.574 6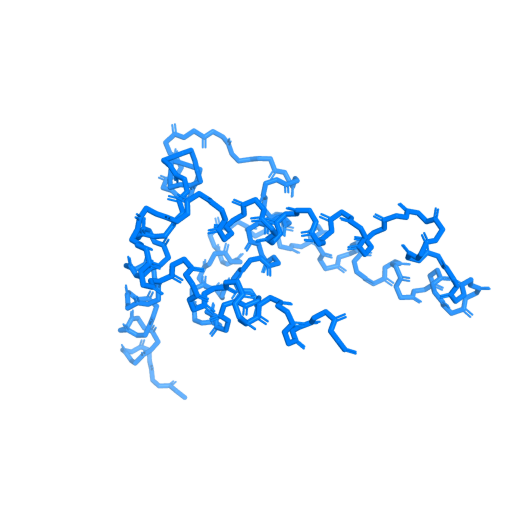.391 1.00 92.50 109 LYS A O 1
ATOM 967 N N . ASP A 1 110 ? -14.918 6.668 7.139 1.00 94.50 110 ASP A N 1
ATOM 968 C CA . ASP A 1 110 ? -15.003 8.053 7.591 1.00 94.50 110 ASP A CA 1
ATOM 969 C C . ASP A 1 110 ? -15.001 9.001 6.385 1.00 94.50 110 ASP A C 1
ATOM 971 O O . ASP A 1 110 ? -14.064 9.026 5.589 1.00 94.50 110 ASP A O 1
ATOM 975 N N . LYS A 1 111 ? -16.060 9.804 6.243 1.00 95.12 111 LYS A N 1
ATOM 976 C CA . LYS A 1 111 ? -16.247 10.667 5.069 1.00 95.12 111 LYS A CA 1
ATOM 977 C C . LYS A 1 111 ? -15.239 11.808 4.982 1.00 95.12 111 LYS A C 1
ATOM 979 O O . LYS A 1 111 ? -14.906 12.237 3.877 1.00 95.12 111 LYS A O 1
ATOM 984 N N . THR A 1 112 ? -14.740 12.286 6.116 1.00 95.88 112 THR A N 1
ATOM 985 C CA . THR A 1 112 ? -13.717 13.333 6.155 1.00 95.88 112 THR A CA 1
ATOM 986 C C . THR A 1 112 ? -12.377 12.763 5.706 1.00 95.88 112 THR A C 1
ATOM 988 O O . THR A 1 112 ? -11.727 13.338 4.832 1.00 95.88 112 THR A O 1
ATOM 991 N N . MET A 1 113 ? -12.000 11.595 6.230 1.00 94.94 113 MET A N 1
ATOM 992 C CA . MET A 1 113 ? -10.773 10.897 5.845 1.00 94.94 113 MET A CA 1
ATOM 993 C C . MET A 1 113 ? -10.822 10.417 4.394 1.00 94.94 113 MET A C 1
ATOM 995 O O . MET A 1 113 ? -9.845 10.577 3.671 1.00 94.94 113 MET A O 1
ATOM 999 N N . GLN A 1 114 ? -11.969 9.918 3.927 1.00 96.81 114 GLN A N 1
ATOM 1000 C CA . GLN A 1 114 ? -12.184 9.556 2.525 1.00 96.81 114 GLN A CA 1
ATOM 1001 C C . GLN A 1 114 ? -11.957 10.754 1.599 1.00 96.81 114 GLN A C 1
ATOM 1003 O O . GLN A 1 114 ? -11.240 10.647 0.605 1.00 96.81 114 GLN A O 1
ATOM 1008 N N . LYS A 1 115 ? -12.531 11.916 1.935 1.00 96.75 115 LYS A N 1
ATOM 1009 C CA . LYS A 1 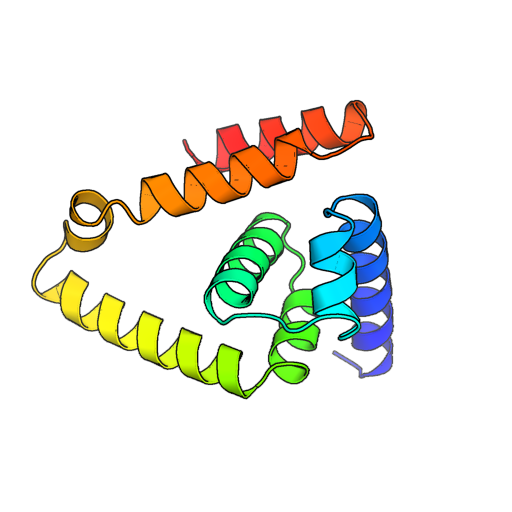115 ? -12.336 13.144 1.157 1.00 96.75 115 LYS A CA 1
ATOM 1010 C C . LYS A 1 115 ? -10.869 13.580 1.146 1.00 96.75 115 LYS A C 1
ATOM 1012 O O . LYS A 1 115 ? -10.374 13.998 0.104 1.00 96.75 115 LYS A O 1
ATOM 1017 N N . ALA A 1 116 ? -10.174 13.469 2.279 1.00 95.62 116 ALA A N 1
ATOM 1018 C CA . ALA A 1 116 ? -8.746 13.764 2.362 1.00 95.62 116 ALA A CA 1
ATOM 1019 C C . ALA A 1 116 ? -7.904 12.791 1.515 1.00 95.62 116 ALA A C 1
ATOM 1021 O O . ALA A 1 116 ? -7.036 13.240 0.770 1.00 95.62 116 ALA A O 1
ATOM 1022 N N . CYS A 1 117 ? -8.207 11.489 1.567 1.00 96.31 117 CYS A N 1
ATOM 1023 C CA . CYS A 1 117 ? -7.558 10.452 0.761 1.00 96.31 117 CYS A CA 1
ATOM 1024 C C . CYS A 1 117 ? -7.728 10.729 -0.734 1.00 96.31 117 CYS A C 1
ATOM 1026 O O . CYS A 1 117 ? -6.740 10.805 -1.457 1.00 96.31 117 CYS A O 1
ATOM 1028 N N . ARG A 1 118 ? -8.964 10.983 -1.190 1.00 96.06 118 ARG A N 1
ATOM 1029 C CA . ARG A 1 118 ? -9.238 11.308 -2.597 1.00 96.06 118 ARG A CA 1
ATOM 1030 C C . ARG A 1 118 ? -8.524 12.575 -3.059 1.00 96.06 118 ARG A C 1
ATOM 1032 O O . ARG A 1 118 ? -7.924 12.565 -4.122 1.00 96.06 118 ARG A O 1
ATOM 1039 N N . LYS A 1 119 ? -8.510 13.631 -2.241 1.00 96.06 119 LYS A N 1
ATOM 1040 C CA . LYS A 1 119 ? -7.766 14.856 -2.570 1.00 96.06 119 LYS A CA 1
ATOM 1041 C C . LYS A 1 119 ? -6.263 14.590 -2.716 1.00 96.06 119 LYS A C 1
ATOM 1043 O O . LYS A 1 119 ? -5.621 15.153 -3.593 1.00 96.06 119 LYS A O 1
ATOM 1048 N N . LYS A 1 120 ? -5.689 13.749 -1.852 1.00 96.00 120 LYS A N 1
ATOM 1049 C CA . LYS A 1 120 ? -4.282 13.343 -1.965 1.00 96.00 120 LYS A CA 1
ATOM 1050 C C . LYS A 1 120 ? -4.044 12.504 -3.223 1.00 96.00 120 LYS A C 1
ATOM 1052 O O . LYS A 1 120 ? -3.019 12.682 -3.866 1.00 96.00 120 LYS A O 1
ATOM 1057 N N . LEU A 1 121 ? -4.992 11.639 -3.584 1.00 95.38 121 LEU A N 1
ATOM 1058 C CA . LEU A 1 121 ? -4.935 10.837 -4.802 1.00 95.38 121 LEU A CA 1
ATOM 1059 C C . LEU A 1 121 ? -4.969 11.708 -6.062 1.00 95.38 121 LEU A C 1
ATOM 1061 O O . LEU A 1 121 ? -4.174 11.474 -6.957 1.00 95.38 121 LEU A O 1
ATOM 1065 N N . GLU A 1 122 ? -5.824 12.731 -6.112 1.00 93.62 122 GLU A N 1
ATOM 1066 C CA . GLU A 1 122 ? -5.850 13.708 -7.212 1.00 93.62 122 GLU A CA 1
ATOM 1067 C C . GLU A 1 122 ? -4.467 14.351 -7.406 1.00 93.62 122 GLU A C 1
ATOM 1069 O O . GLU A 1 122 ? -3.926 14.304 -8.501 1.00 93.62 122 GLU A O 1
ATOM 1074 N N . ILE A 1 123 ? -3.842 14.824 -6.322 1.00 92.44 123 ILE A N 1
ATOM 1075 C CA . ILE A 1 123 ? -2.501 15.436 -6.362 1.00 92.44 123 ILE A CA 1
ATOM 1076 C C . ILE A 1 123 ? -1.409 14.428 -6.750 1.00 92.44 123 ILE A C 1
ATOM 1078 O O . ILE A 1 123 ? -0.440 14.796 -7.398 1.00 92.44 123 ILE A O 1
ATOM 1082 N N . TYR A 1 124 ? -1.523 13.170 -6.321 1.00 87.56 124 TYR A N 1
ATOM 1083 C CA . TYR A 1 124 ? -0.541 12.125 -6.635 1.00 87.56 124 TYR A CA 1
ATOM 1084 C C . TYR A 1 124 ? -0.559 11.720 -8.117 1.00 87.56 124 TYR A C 1
ATOM 1086 O O . TYR A 1 124 ? 0.407 11.144 -8.608 1.00 87.56 124 TYR A O 1
ATOM 1094 N N . LEU A 1 125 ? -1.675 11.968 -8.805 1.00 82.88 125 LEU A N 1
ATOM 1095 C CA . LEU A 1 125 ? -1.908 11.550 -10.185 1.00 82.88 125 LEU A CA 1
ATOM 1096 C C . LEU A 1 125 ? -1.780 12.691 -11.211 1.00 82.88 125 LEU A C 1
ATOM 1098 O O . LEU A 1 125 ? -1.878 12.387 -12.404 1.00 82.88 125 LEU A O 1
ATOM 1102 N N . ASP A 1 126 ? -1.613 13.935 -10.749 1.00 74.06 126 ASP A N 1
ATOM 1103 C CA . ASP A 1 126 ? -1.329 15.148 -11.539 1.00 74.06 126 ASP A CA 1
ATOM 1104 C C . ASP A 1 126 ? 0.181 15.303 -11.806 1.00 74.06 126 ASP A C 1
ATOM 1106 O O . ASP A 1 126 ? 0.538 15.676 -12.950 1.00 74.06 126 ASP A O 1
#

Mean predicted aligned error: 3.05 Å

Foldseek 3Di:
DDPVVLVVLLVVLVVVCVLQADPVLVCCQVVVDPDDLVSLVLVLLLCVLVVSVSNSVVSCVVCVVSVVVVVVVVVVVVVVCVVPVCVCVVVCVVVVNLVSLLVSLVRNPDPVSSVVSVVSSVVVND

Secondary structure (DSSP, 8-state):
--HHHHHHHHHHHHHHHHHHS-HHHHHHHTTSSPPPHHHHHHHHHHHHHTT-HHHHHHHHHHSHHHHHHHHHHHHHHHHHHHH-TTHHHHTTHHHHHHHHHHHHHHT-SSHHHHHHHHHHHHHHH-

Solvent-accessible surface area (backbone atoms only — not comparable to full-atom values): 7002 Å² total; per-residue (Å²): 134,58,72,69,60,50,55,55,51,19,52,52,40,44,54,53,47,59,74,40,51,55,72,67,56,46,32,32,76,71,60,77,40,90,68,51,66,68,54,51,52,53,50,50,54,49,29,60,72,70,66,31,61,52,32,45,52,53,49,38,69,75,40,50,74,49,42,54,50,49,52,54,50,52,54,52,48,54,58,48,35,75,80,35,76,57,48,49,67,78,71,41,47,59,60,50,52,51,48,53,51,48,54,52,28,68,63,26,79,53,68,68,58,20,52,50,42,46,54,51,48,55,64,75,74,109